Protein AF-A0A2Z4UJ43-F1 (afdb_monomer_lite)

Sequence (96 aa):
MRSLIWNFVAVSVVVLSTVAFEVGYVAPRDAFFIAFTVLAIYTGNQLLARENQPLGQALASIFTKPASHGSSVSYLSGLVVAGLSTLVVAQVLTFS

Foldseek 3Di:
DVLLVVLVVLLVQLVVLLVCVVVVVDDLVRSLVSLVVSLCVLLVVQCVLVVVDDPVVSVCCLQPPCVSDPDVSSSVSNCSSNVSSVVSNCCSVVPD

Secondary structure (DSSP, 8-state):
-HHHHHHHHHHHHHHHHHHHHHTTSS-HHHHHHHHHHHHHHHHHHHHHTTTTS-HHHHHHHHHH-GGGSSSHHHHHHHHHHHHHHHHHHHHHHHH-

Structure (mmCIF, N/CA/C/O backbone):
data_AF-A0A2Z4UJ43-F1
#
_entry.id   AF-A0A2Z4UJ43-F1
#
loop_
_atom_site.group_PDB
_atom_site.id
_atom_site.type_symbol
_atom_site.label_atom_id
_atom_site.label_alt_id
_atom_site.label_comp_id
_atom_site.label_asym_id
_atom_site.label_entity_id
_atom_site.label_seq_id
_atom_site.pdbx_PDB_ins_code
_atom_site.Cartn_x
_atom_site.Cartn_y
_atom_site.Cartn_z
_atom_site.occupancy
_atom_site.B_iso_or_equiv
_atom_site.auth_seq_id
_atom_site.auth_comp_id
_atom_site.auth_asym_id
_atom_site.auth_atom_id
_atom_site.pdbx_PDB_model_num
ATOM 1 N N . MET A 1 1 ? -20.271 -5.996 0.351 1.00 50.06 1 MET A N 1
ATOM 2 C CA . MET A 1 1 ? -19.779 -6.183 -1.038 1.00 50.06 1 MET A CA 1
ATOM 3 C C . MET A 1 1 ? -19.010 -4.970 -1.571 1.00 50.06 1 MET A C 1
ATOM 5 O O . MET A 1 1 ? -17.888 -5.163 -2.011 1.00 50.06 1 MET A O 1
ATOM 9 N N . ARG A 1 2 ? -19.516 -3.726 -1.459 1.00 59.47 2 ARG A N 1
ATOM 10 C CA . ARG A 1 2 ? -18.806 -2.504 -1.919 1.00 59.47 2 ARG A CA 1
ATOM 11 C C . ARG A 1 2 ? -17.372 -2.348 -1.372 1.00 59.47 2 ARG A C 1
ATOM 13 O O . ARG A 1 2 ? -16.469 -2.028 -2.128 1.00 59.47 2 ARG A O 1
ATOM 20 N N . SER A 1 3 ? -17.152 -2.643 -0.087 1.00 64.94 3 SER A N 1
ATOM 21 C CA . SER A 1 3 ? -15.817 -2.602 0.544 1.00 64.94 3 SER A CA 1
ATOM 22 C C . SER A 1 3 ? -14.844 -3.662 -0.004 1.00 64.94 3 SER A C 1
ATOM 24 O O . SER A 1 3 ? -13.664 -3.371 -0.161 1.00 64.94 3 SER A O 1
ATOM 26 N N . LEU A 1 4 ? -15.329 -4.857 -0.364 1.00 65.00 4 LEU A N 1
ATOM 27 C CA . LEU A 1 4 ? -14.499 -5.919 -0.952 1.00 65.00 4 LEU A CA 1
ATOM 28 C C . LEU A 1 4 ? -14.024 -5.553 -2.359 1.00 65.00 4 LEU A C 1
ATOM 30 O O . LEU A 1 4 ? -12.849 -5.722 -2.663 1.00 65.00 4 LEU A O 1
ATOM 34 N N . ILE A 1 5 ? -14.922 -5.004 -3.184 1.00 74.31 5 ILE A N 1
ATOM 35 C CA . ILE A 1 5 ? -14.585 -4.522 -4.532 1.00 74.31 5 ILE A CA 1
ATOM 36 C C . ILE A 1 5 ? -13.514 -3.432 -4.437 1.00 74.31 5 ILE A C 1
ATOM 38 O O . ILE A 1 5 ? -12.546 -3.450 -5.187 1.00 74.31 5 ILE A O 1
ATOM 42 N N . TRP A 1 6 ? -13.641 -2.522 -3.470 1.00 73.25 6 TRP A N 1
ATOM 43 C CA . TRP A 1 6 ? -12.686 -1.429 -3.305 1.00 73.25 6 TRP A CA 1
ATOM 44 C C . TRP A 1 6 ? -11.311 -1.880 -2.819 1.00 73.25 6 TRP A C 1
ATOM 46 O O . TRP A 1 6 ? -10.299 -1.421 -3.342 1.00 73.25 6 TRP A O 1
ATOM 56 N N . ASN A 1 7 ? -11.265 -2.851 -1.905 1.00 71.81 7 ASN A N 1
ATOM 57 C CA . ASN A 1 7 ? -10.016 -3.498 -1.508 1.00 71.81 7 ASN A CA 1
ATOM 58 C C . ASN A 1 7 ? -9.344 -4.201 -2.696 1.00 71.81 7 ASN A C 1
ATOM 60 O O . ASN A 1 7 ? -8.135 -4.083 -2.872 1.00 71.81 7 ASN A O 1
ATOM 64 N N . PHE A 1 8 ? -10.123 -4.889 -3.534 1.00 75.44 8 PHE A N 1
ATOM 65 C CA . PHE A 1 8 ? -9.595 -5.586 -4.705 1.00 75.44 8 PHE A CA 1
ATOM 66 C C . PHE A 1 8 ? -9.037 -4.617 -5.754 1.00 75.44 8 PHE A C 1
ATOM 68 O O . PHE A 1 8 ? -7.948 -4.842 -6.279 1.00 75.44 8 PHE A O 1
ATOM 75 N N . VAL A 1 9 ? -9.743 -3.513 -6.021 1.00 80.69 9 VAL A N 1
ATOM 76 C CA . VAL A 1 9 ? -9.279 -2.458 -6.934 1.00 80.69 9 VAL A CA 1
ATOM 77 C C . VAL A 1 9 ? -8.008 -1.803 -6.398 1.00 80.69 9 VAL A C 1
ATOM 79 O O . VAL A 1 9 ? -7.034 -1.706 -7.135 1.00 80.69 9 VAL A O 1
ATOM 82 N N . ALA A 1 10 ? -7.976 -1.417 -5.119 1.00 73.94 10 ALA A N 1
ATOM 83 C CA . ALA A 1 10 ? -6.802 -0.786 -4.515 1.00 73.94 10 ALA A CA 1
ATOM 84 C C . ALA A 1 10 ? -5.564 -1.694 -4.582 1.00 73.94 10 ALA A C 1
ATOM 86 O O . ALA A 1 10 ? -4.500 -1.249 -5.005 1.00 73.94 10 ALA A O 1
ATOM 87 N N . VAL A 1 11 ? -5.713 -2.978 -4.238 1.00 75.81 11 VAL A N 1
ATOM 88 C CA . VAL A 1 11 ? -4.627 -3.963 -4.347 1.00 75.81 11 VAL A CA 1
ATOM 89 C C . VAL A 1 11 ? -4.187 -4.134 -5.799 1.00 75.81 11 VAL A C 1
ATOM 91 O O . VAL A 1 11 ? -2.993 -4.088 -6.074 1.00 75.81 11 VAL A O 1
ATOM 94 N N . SER A 1 12 ? -5.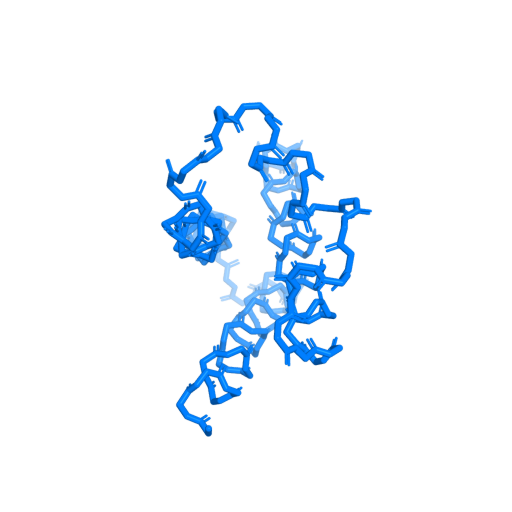129 -4.289 -6.732 1.00 76.25 12 SER A N 1
ATOM 95 C CA . SER A 1 12 ? -4.811 -4.491 -8.151 1.00 76.25 12 SER A CA 1
ATOM 96 C C . SER A 1 12 ? -4.064 -3.297 -8.739 1.00 76.25 12 SER A C 1
ATOM 98 O O . SER A 1 12 ? -3.074 -3.489 -9.433 1.00 76.25 12 SER A O 1
ATOM 100 N N . VAL A 1 13 ? -4.493 -2.070 -8.432 1.00 81.75 13 VAL A N 1
ATOM 101 C CA . VAL A 1 13 ? -3.829 -0.843 -8.899 1.00 81.75 13 VAL A CA 1
ATOM 102 C C . VAL A 1 13 ? -2.404 -0.761 -8.362 1.00 81.75 13 VAL A C 1
ATOM 104 O O . VAL A 1 13 ? -1.490 -0.492 -9.137 1.00 81.75 13 VAL A O 1
ATOM 107 N N . VAL A 1 14 ? -2.197 -1.041 -7.072 1.00 78.12 14 VAL A N 1
ATOM 108 C CA . VAL A 1 14 ? -0.855 -1.005 -6.476 1.00 78.12 14 VAL A CA 1
ATOM 109 C C . VAL A 1 14 ? 0.032 -2.076 -7.098 1.00 78.12 14 VAL A C 1
ATOM 111 O O . VAL A 1 14 ? 1.086 -1.735 -7.619 1.00 78.12 14 VAL A O 1
ATOM 114 N N . VAL A 1 15 ? -0.422 -3.332 -7.157 1.00 78.38 15 VAL A N 1
ATOM 115 C CA . VAL A 1 15 ? 0.340 -4.436 -7.765 1.00 78.38 15 VAL A CA 1
ATOM 116 C C . VAL A 1 15 ? 0.687 -4.142 -9.225 1.00 78.38 15 VAL A C 1
ATOM 118 O O . VAL A 1 15 ? 1.844 -4.284 -9.612 1.00 78.38 15 VAL A O 1
ATOM 121 N N . LEU A 1 16 ? -0.278 -3.692 -10.032 1.00 80.50 16 LEU A N 1
ATOM 122 C CA . LEU A 1 16 ? -0.039 -3.359 -11.439 1.00 80.50 16 LEU A CA 1
ATOM 123 C C . LEU A 1 16 ? 0.935 -2.189 -11.586 1.00 80.50 16 LEU A C 1
ATOM 125 O O . LEU A 1 16 ? 1.808 -2.246 -12.446 1.00 80.50 16 LEU A O 1
ATOM 129 N N . SER A 1 17 ? 0.823 -1.159 -10.742 1.00 76.50 17 SER A N 1
ATOM 130 C CA . SER A 1 17 ? 1.745 -0.019 -10.759 1.00 76.50 17 SER A CA 1
ATOM 131 C C . SER A 1 17 ? 3.168 -0.414 -10.360 1.00 76.50 17 SER A C 1
ATOM 133 O O . SER A 1 17 ? 4.113 0.006 -11.021 1.00 76.50 17 SER A O 1
ATOM 135 N N . THR A 1 18 ? 3.325 -1.278 -9.351 1.00 76.19 18 THR A N 1
ATOM 136 C CA . THR A 1 18 ? 4.625 -1.815 -8.931 1.00 76.19 18 THR A CA 1
ATOM 137 C C . THR A 1 18 ? 5.248 -2.648 -10.044 1.00 76.19 18 THR A C 1
ATOM 139 O O . THR A 1 18 ? 6.398 -2.419 -10.399 1.00 76.19 18 THR A O 1
ATOM 142 N N . VAL A 1 19 ? 4.489 -3.571 -10.644 1.00 79.19 19 VAL A N 1
ATOM 143 C CA . VAL A 1 19 ? 4.989 -4.391 -11.757 1.00 79.19 19 VAL A CA 1
ATOM 144 C C . VAL A 1 19 ? 5.385 -3.505 -12.933 1.00 79.19 19 VAL A C 1
ATOM 146 O O . VAL A 1 19 ? 6.487 -3.652 -13.447 1.00 79.19 19 VAL A O 1
ATOM 149 N N . ALA A 1 20 ? 4.529 -2.561 -13.332 1.00 80.00 20 ALA A N 1
ATOM 150 C CA . ALA A 1 20 ? 4.795 -1.667 -14.455 1.00 80.00 20 ALA A CA 1
ATOM 151 C C . ALA A 1 20 ? 6.015 -0.757 -14.222 1.00 80.00 20 ALA A C 1
ATOM 153 O O . ALA A 1 20 ? 6.725 -0.443 -15.176 1.00 80.00 20 ALA A O 1
ATOM 154 N N . PHE A 1 21 ? 6.279 -0.364 -12.975 1.00 79.50 21 PHE A N 1
ATOM 155 C CA . PHE A 1 21 ? 7.502 0.338 -12.595 1.00 79.50 21 PHE A CA 1
ATOM 156 C C . PHE A 1 21 ? 8.741 -0.562 -12.723 1.00 79.50 21 PHE A C 1
ATOM 158 O O . PHE A 1 21 ? 9.692 -0.186 -13.403 1.00 79.50 21 PHE A O 1
ATOM 165 N N . GLU A 1 22 ? 8.706 -1.772 -12.157 1.00 78.19 22 GLU A N 1
ATOM 166 C CA . GLU A 1 22 ? 9.829 -2.727 -12.189 1.00 78.19 22 GLU A CA 1
ATOM 167 C C . GLU A 1 22 ? 10.195 -3.169 -13.620 1.00 78.19 22 GLU A C 1
ATOM 169 O O . GLU A 1 22 ? 11.368 -3.347 -13.937 1.00 78.19 22 GLU A O 1
ATOM 174 N N . VAL A 1 23 ? 9.214 -3.294 -14.527 1.00 85.44 23 VAL A N 1
ATOM 175 C CA . VAL A 1 23 ? 9.476 -3.591 -15.952 1.00 85.44 23 VAL A CA 1
ATOM 176 C C . VAL A 1 23 ? 9.779 -2.349 -16.805 1.00 85.44 23 VAL A C 1
ATOM 178 O O . VAL A 1 23 ? 9.898 -2.461 -18.024 1.00 85.44 23 VAL A O 1
ATOM 181 N N . GLY A 1 24 ? 9.896 -1.166 -16.194 1.00 78.12 24 GLY A N 1
ATOM 182 C CA . GLY A 1 24 ? 10.269 0.078 -16.878 1.00 78.12 24 GLY A CA 1
ATOM 183 C C . GLY A 1 24 ? 9.188 0.675 -17.787 1.00 78.12 24 GLY A C 1
ATOM 184 O O . GLY A 1 24 ? 9.487 1.539 -18.607 1.00 78.12 24 GLY A O 1
ATOM 185 N N . TYR A 1 25 ? 7.933 0.238 -17.656 1.00 83.56 25 TYR A N 1
ATOM 186 C CA . TYR A 1 25 ? 6.795 0.780 -18.411 1.00 83.56 25 TYR A CA 1
ATOM 187 C C . TYR A 1 25 ? 6.281 2.117 -17.857 1.00 83.56 25 TYR A C 1
ATOM 189 O O . TYR A 1 25 ? 5.618 2.859 -18.580 1.00 83.56 25 TYR A O 1
ATOM 197 N N . VAL A 1 26 ? 6.550 2.421 -16.583 1.00 81.56 26 VAL A N 1
ATOM 198 C CA . VAL A 1 26 ? 6.099 3.644 -15.900 1.00 81.56 26 VAL A CA 1
ATOM 199 C C . VAL A 1 26 ? 7.308 4.409 -15.373 1.00 81.56 26 VAL A C 1
ATOM 201 O O . VAL A 1 26 ? 8.190 3.830 -14.742 1.00 81.56 26 VAL A O 1
ATOM 204 N N . ALA A 1 27 ? 7.345 5.724 -15.610 1.00 82.81 27 ALA A N 1
ATOM 205 C CA . ALA A 1 27 ? 8.413 6.576 -15.102 1.00 82.81 27 ALA A CA 1
ATOM 206 C C . ALA A 1 27 ? 8.405 6.616 -13.557 1.00 82.81 27 ALA A C 1
ATOM 208 O O . ALA A 1 27 ? 7.327 6.603 -12.956 1.00 82.81 27 ALA A O 1
ATOM 209 N N . PRO A 1 28 ? 9.570 6.757 -12.891 1.00 77.88 28 PRO A N 1
ATOM 210 C CA . PRO A 1 28 ? 9.656 6.755 -11.426 1.00 77.88 28 PRO A CA 1
ATOM 211 C C . PRO A 1 28 ? 8.722 7.768 -10.753 1.00 77.88 28 PRO A C 1
ATOM 213 O O . PRO A 1 28 ? 8.063 7.464 -9.761 1.00 77.88 28 PRO A O 1
ATOM 216 N N . ARG A 1 29 ? 8.596 8.965 -11.342 1.00 77.44 29 ARG A N 1
ATOM 217 C CA . ARG A 1 29 ? 7.686 10.014 -10.866 1.00 77.44 29 ARG A CA 1
ATOM 218 C C . ARG A 1 29 ? 6.229 9.547 -10.853 1.00 77.44 29 ARG A C 1
ATOM 220 O O . ARG A 1 29 ? 5.534 9.749 -9.862 1.00 77.44 29 ARG A O 1
ATOM 227 N N . ASP A 1 30 ? 5.768 8.933 -11.936 1.00 80.06 30 ASP A N 1
ATOM 228 C CA . ASP A 1 30 ? 4.374 8.513 -12.079 1.00 80.06 30 ASP A CA 1
ATOM 229 C C . ASP A 1 30 ? 4.067 7.327 -11.157 1.00 80.06 30 ASP A C 1
ATOM 231 O O . ASP A 1 30 ? 3.026 7.311 -10.497 1.00 80.06 30 ASP A O 1
ATOM 235 N N . ALA A 1 31 ? 5.011 6.389 -11.023 1.00 75.31 31 ALA A N 1
ATOM 236 C CA . ALA A 1 31 ? 4.924 5.281 -10.073 1.00 75.31 31 ALA A CA 1
ATOM 237 C C . ALA A 1 31 ? 4.809 5.781 -8.623 1.00 75.31 31 ALA A C 1
ATOM 239 O O . ALA A 1 31 ? 3.954 5.304 -7.873 1.00 75.31 31 ALA A O 1
ATOM 240 N N . PHE A 1 32 ? 5.600 6.794 -8.248 1.00 76.44 32 PHE A N 1
ATOM 241 C CA . PHE A 1 32 ? 5.498 7.449 -6.943 1.00 76.44 32 PHE A CA 1
ATOM 242 C C . PHE A 1 32 ? 4.113 8.058 -6.716 1.00 76.44 32 PHE A C 1
ATOM 244 O O . PHE A 1 32 ? 3.499 7.789 -5.684 1.00 76.44 32 PHE A O 1
ATOM 251 N N . PHE A 1 33 ? 3.593 8.845 -7.665 1.00 80.19 33 PHE A N 1
ATOM 252 C CA . PHE A 1 33 ? 2.284 9.481 -7.498 1.00 80.19 33 PHE A CA 1
ATOM 253 C C . PHE A 1 33 ? 1.161 8.448 -7.382 1.00 80.19 33 PHE A C 1
ATOM 255 O O . PHE A 1 33 ? 0.317 8.578 -6.498 1.00 80.19 33 PHE A O 1
ATOM 262 N N . ILE A 1 34 ? 1.175 7.392 -8.198 1.00 79.38 34 ILE A N 1
ATOM 263 C CA . ILE A 1 34 ? 0.168 6.325 -8.126 1.00 79.38 34 ILE A CA 1
ATOM 264 C C . ILE A 1 34 ? 0.230 5.619 -6.765 1.00 79.38 34 ILE A C 1
ATOM 266 O O . ILE A 1 34 ? -0.784 5.537 -6.063 1.00 79.38 34 ILE A O 1
ATOM 270 N N . ALA A 1 35 ? 1.414 5.157 -6.358 1.00 75.50 35 ALA A N 1
ATOM 271 C CA . ALA A 1 35 ? 1.607 4.445 -5.098 1.00 75.50 35 ALA A CA 1
ATOM 272 C C . ALA A 1 35 ? 1.223 5.308 -3.886 1.00 75.50 35 ALA A C 1
ATOM 274 O O . ALA A 1 35 ? 0.494 4.841 -3.002 1.00 75.50 35 ALA A O 1
ATOM 275 N N . PHE A 1 36 ? 1.663 6.569 -3.869 1.00 75.50 36 PHE A N 1
ATOM 276 C CA . PHE A 1 36 ? 1.383 7.522 -2.798 1.00 75.50 36 PHE A CA 1
ATOM 277 C C . PHE A 1 36 ? -0.103 7.880 -2.718 1.00 75.50 36 PHE A C 1
ATOM 279 O O . PHE A 1 36 ? -0.674 7.883 -1.628 1.00 75.50 36 PHE A O 1
ATOM 286 N N . THR A 1 37 ? -0.763 8.135 -3.850 1.00 80.00 37 THR A N 1
ATOM 287 C CA . THR A 1 37 ? -2.198 8.445 -3.868 1.00 80.00 37 THR A CA 1
ATOM 288 C C . THR A 1 37 ? -3.022 7.278 -3.334 1.00 80.00 37 THR A C 1
ATOM 290 O O . THR A 1 37 ? -3.905 7.494 -2.500 1.00 80.00 37 THR A O 1
ATOM 293 N N . VAL A 1 38 ? -2.726 6.040 -3.744 1.00 79.44 38 VAL A N 1
ATOM 294 C CA . VAL A 1 38 ? -3.455 4.874 -3.223 1.00 79.44 38 VAL A CA 1
ATOM 295 C C . VAL A 1 38 ? -3.193 4.685 -1.728 1.00 79.44 38 VAL A C 1
ATOM 297 O O . VAL A 1 38 ? -4.143 4.464 -0.974 1.00 79.44 38 VAL A O 1
ATOM 300 N N . LEU A 1 39 ? -1.945 4.856 -1.277 1.00 77.75 39 LEU A N 1
ATOM 301 C CA . LEU A 1 39 ? -1.591 4.811 0.144 1.00 77.75 39 LEU A CA 1
ATOM 302 C C . LEU A 1 39 ? -2.382 5.849 0.953 1.00 77.75 39 LEU A C 1
ATOM 304 O O . LEU A 1 39 ? -2.963 5.516 1.989 1.00 77.75 39 LEU A O 1
ATOM 308 N N . ALA A 1 40 ? -2.432 7.094 0.476 1.00 76.81 40 ALA A N 1
ATOM 309 C CA . ALA A 1 40 ? -3.100 8.202 1.148 1.00 76.81 40 ALA A CA 1
ATOM 310 C C . ALA A 1 40 ? -4.616 7.985 1.237 1.00 76.81 40 ALA A C 1
ATOM 312 O O . ALA A 1 40 ? -5.194 8.143 2.312 1.00 76.81 40 ALA A O 1
ATOM 313 N N . ILE A 1 41 ? -5.260 7.557 0.146 1.00 79.31 41 ILE A N 1
ATOM 314 C CA . ILE A 1 41 ? -6.703 7.265 0.125 1.00 79.31 41 ILE A CA 1
ATOM 315 C C . ILE A 1 41 ? -7.028 6.087 1.048 1.00 79.31 41 ILE A C 1
ATOM 317 O O . ILE A 1 41 ? -7.997 6.135 1.811 1.00 79.31 41 ILE A O 1
ATOM 321 N N . TYR A 1 42 ? -6.223 5.025 0.998 1.00 73.81 42 TYR A N 1
ATOM 322 C CA . TYR A 1 42 ? -6.445 3.833 1.809 1.00 73.81 42 TYR A CA 1
ATOM 323 C C . TYR A 1 42 ? -6.275 4.129 3.304 1.00 73.81 42 TYR A C 1
ATOM 325 O O . TYR A 1 42 ? -7.135 3.782 4.117 1.00 73.81 42 TYR A O 1
ATOM 333 N N . THR A 1 43 ? -5.206 4.844 3.659 1.00 71.81 43 THR A N 1
ATOM 334 C CA . THR A 1 43 ? -4.933 5.280 5.035 1.00 71.81 43 THR A CA 1
ATOM 335 C C . THR A 1 43 ? -5.992 6.266 5.521 1.00 71.81 43 THR A C 1
ATOM 337 O O . THR A 1 43 ? -6.479 6.133 6.640 1.00 71.81 43 THR A O 1
ATOM 340 N N . GLY A 1 44 ? -6.420 7.207 4.675 1.00 72.50 44 GLY A N 1
ATOM 341 C CA . GLY A 1 44 ? -7.488 8.156 4.988 1.00 72.50 44 GLY A CA 1
ATOM 342 C C . GLY A 1 44 ? -8.811 7.462 5.311 1.00 72.50 44 GLY A C 1
ATOM 343 O O . GLY A 1 44 ? -9.416 7.747 6.341 1.00 72.50 44 GLY A O 1
ATOM 344 N N . ASN A 1 45 ? -9.222 6.475 4.508 1.00 72.44 45 ASN A N 1
ATOM 345 C CA . ASN A 1 45 ? -10.418 5.672 4.798 1.00 72.44 45 ASN A CA 1
ATOM 346 C C . ASN A 1 45 ? -10.301 4.894 6.118 1.00 72.44 45 ASN A C 1
ATOM 348 O O . ASN A 1 45 ? -11.269 4.788 6.870 1.00 72.44 45 ASN A O 1
ATOM 352 N N . GLN A 1 46 ? -9.115 4.363 6.418 1.00 70.12 46 GLN A N 1
ATOM 353 C CA . GLN A 1 46 ? -8.843 3.665 7.675 1.00 70.12 46 GLN A CA 1
ATOM 354 C C . GLN A 1 46 ? -8.853 4.612 8.892 1.00 70.12 46 GLN A C 1
ATOM 356 O O . GLN A 1 46 ? -9.264 4.198 9.979 1.00 70.12 46 GLN A O 1
ATOM 361 N N . LEU A 1 47 ? -8.428 5.867 8.722 1.00 71.44 47 LEU A N 1
ATOM 362 C CA . LEU A 1 47 ? -8.469 6.902 9.759 1.00 71.44 47 LEU A CA 1
ATOM 363 C C . LEU A 1 47 ? -9.891 7.417 9.999 1.00 71.44 47 LEU A C 1
ATOM 365 O O . LEU A 1 47 ? -10.287 7.538 11.153 1.00 71.44 47 LEU A O 1
ATOM 369 N N . LEU A 1 48 ? -10.681 7.636 8.944 1.00 72.31 48 LEU A N 1
ATOM 370 C CA . LEU A 1 48 ? -12.100 8.004 9.061 1.00 72.31 48 LEU A CA 1
ATOM 371 C C . LEU A 1 48 ? -12.900 6.928 9.805 1.00 72.31 48 LEU A C 1
ATOM 373 O O . LEU A 1 48 ? -13.707 7.234 10.673 1.00 72.31 48 LEU A O 1
ATOM 377 N N . ALA A 1 49 ? -12.607 5.650 9.552 1.00 69.25 49 ALA A N 1
ATOM 378 C CA . ALA A 1 49 ? -13.202 4.539 10.299 1.00 69.25 49 ALA A CA 1
ATOM 379 C C . ALA A 1 49 ? -12.793 4.494 11.790 1.00 69.25 49 ALA A C 1
ATOM 381 O O . ALA A 1 49 ? -13.322 3.683 12.552 1.00 69.25 49 ALA A O 1
ATOM 382 N N . ARG A 1 50 ? -11.835 5.330 12.211 1.00 69.56 50 ARG A N 1
ATOM 383 C CA . ARG A 1 50 ? -11.274 5.403 13.568 1.00 69.56 50 ARG A CA 1
ATOM 384 C C . ARG A 1 50 ? -11.252 6.836 14.105 1.00 69.56 50 ARG A C 1
ATOM 386 O O . ARG A 1 50 ? -10.453 7.130 14.989 1.00 69.56 50 ARG A O 1
ATOM 393 N N . GLU A 1 51 ? -12.143 7.700 13.618 1.00 69.62 51 GLU A N 1
ATOM 394 C CA . GLU A 1 51 ? -12.215 9.119 14.007 1.00 69.62 51 GLU A CA 1
ATOM 395 C C . GLU A 1 51 ? -12.368 9.337 15.523 1.00 69.62 51 GLU A C 1
ATOM 397 O O . GLU A 1 51 ? -11.912 10.339 16.062 1.00 69.62 51 GLU A O 1
ATOM 402 N N . ASN A 1 52 ? -12.932 8.352 16.231 1.00 73.81 52 ASN A N 1
ATOM 403 C CA . ASN A 1 52 ? -1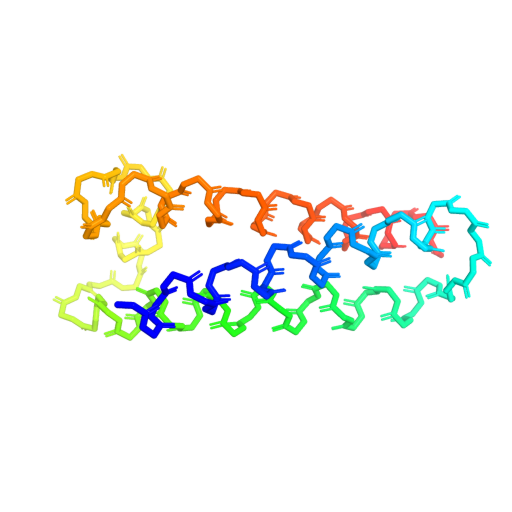3.103 8.371 17.685 1.00 73.81 52 ASN A CA 1
ATOM 404 C C . ASN A 1 52 ? -11.824 8.023 18.473 1.00 73.81 52 ASN A C 1
ATOM 406 O O . ASN A 1 52 ? -11.871 7.932 19.700 1.00 73.81 52 ASN A O 1
ATOM 410 N N . GLN A 1 53 ? -10.692 7.779 17.805 1.00 72.19 53 GLN A N 1
ATOM 411 C CA . GLN A 1 53 ? -9.411 7.464 18.439 1.00 72.19 53 GLN A CA 1
ATOM 412 C C . GLN A 1 53 ? -8.390 8.584 18.204 1.00 72.19 53 GLN A C 1
ATOM 414 O O . GLN A 1 53 ? -8.332 9.153 17.114 1.00 72.19 53 GLN A O 1
ATOM 419 N N . PRO A 1 54 ? -7.516 8.875 19.186 1.00 76.50 54 PRO A N 1
ATOM 420 C CA . PRO A 1 54 ? -6.406 9.792 18.967 1.00 76.50 54 PRO A CA 1
ATOM 421 C C . PRO A 1 54 ?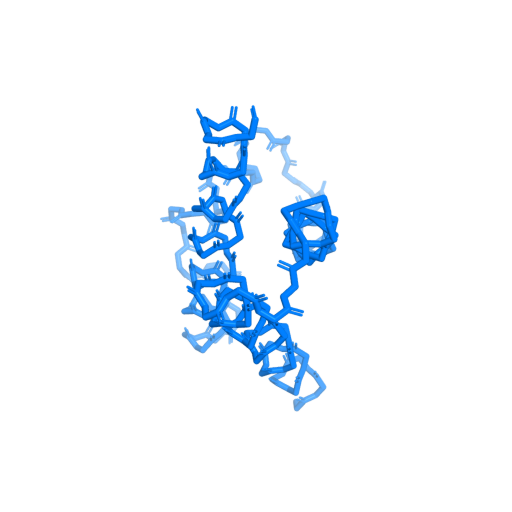 -5.493 9.266 17.851 1.00 76.50 54 PRO A C 1
ATOM 423 O O . PRO A 1 54 ? -5.223 8.069 17.758 1.00 76.50 54 PRO A O 1
ATOM 426 N N . LEU A 1 55 ? -4.998 10.180 17.015 1.00 68.81 55 LEU A N 1
ATOM 427 C CA . LEU A 1 55 ? -4.377 9.896 15.712 1.00 68.81 55 LEU A CA 1
ATOM 428 C C . LEU A 1 55 ? -3.240 8.856 15.777 1.00 68.81 55 LEU A C 1
ATOM 430 O O . LEU A 1 55 ? -3.166 7.959 14.940 1.00 68.81 55 LEU A O 1
ATOM 434 N N . GLY A 1 56 ? -2.406 8.902 16.822 1.00 68.12 56 GLY A N 1
ATOM 435 C CA . GLY A 1 56 ? -1.351 7.905 17.048 1.00 68.12 56 GLY A CA 1
ATOM 436 C C . GLY A 1 56 ? -1.881 6.499 17.364 1.00 68.12 56 GLY A C 1
ATOM 437 O O . GLY A 1 56 ? -1.332 5.510 16.881 1.00 68.12 56 GLY A O 1
ATOM 438 N N . GLN A 1 57 ? -2.979 6.388 18.118 1.00 68.06 57 GLN A N 1
ATOM 439 C CA . GLN A 1 57 ? -3.632 5.099 18.381 1.00 68.06 57 GLN A CA 1
ATOM 440 C C . GLN A 1 57 ? -4.383 4.590 17.152 1.00 68.06 57 GLN A C 1
ATOM 442 O O . GLN A 1 57 ? -4.347 3.388 16.884 1.00 68.06 57 GLN A O 1
ATOM 447 N N . ALA A 1 58 ? -4.999 5.489 16.380 1.00 66.38 58 ALA A N 1
ATOM 448 C CA . ALA A 1 58 ? -5.643 5.141 15.121 1.00 66.38 58 ALA A CA 1
ATOM 449 C C . ALA A 1 58 ? -4.620 4.519 14.158 1.00 66.38 58 ALA A C 1
ATOM 451 O O . ALA A 1 58 ? -4.829 3.394 13.707 1.00 66.38 58 ALA A O 1
ATOM 452 N N . LEU A 1 59 ? -3.467 5.168 13.956 1.00 68.00 59 LEU A N 1
ATOM 453 C CA . LEU A 1 59 ? -2.369 4.640 13.139 1.00 68.00 59 LEU A CA 1
ATOM 454 C C . LEU A 1 59 ? -1.836 3.307 13.664 1.00 68.00 59 LEU A C 1
ATOM 456 O O . LEU A 1 59 ? -1.771 2.338 12.910 1.00 68.00 59 LEU A O 1
ATOM 460 N N . ALA A 1 60 ? -1.521 3.214 14.959 1.00 67.44 60 ALA A N 1
ATOM 461 C CA . ALA A 1 60 ? -1.047 1.961 15.540 1.00 67.44 60 ALA A CA 1
ATOM 462 C C . ALA A 1 60 ? -2.065 0.831 15.334 1.00 67.44 60 ALA A C 1
ATOM 464 O O . ALA A 1 60 ? -1.696 -0.281 14.962 1.00 67.44 60 ALA A O 1
ATOM 465 N N . SER A 1 61 ? -3.357 1.102 15.521 1.00 63.31 61 SER A N 1
ATOM 466 C CA . SER A 1 61 ? -4.413 0.094 15.398 1.00 63.31 61 SER A CA 1
ATOM 467 C C . SER A 1 61 ? -4.643 -0.398 13.965 1.00 63.31 61 SER A C 1
ATOM 469 O O . SER A 1 61 ? -5.054 -1.546 13.795 1.00 63.31 61 SER A O 1
ATOM 471 N N . ILE A 1 62 ? -4.340 0.417 12.947 1.00 65.75 62 ILE A N 1
ATOM 472 C CA . ILE A 1 62 ? -4.399 0.011 11.533 1.00 65.75 62 ILE A CA 1
ATOM 473 C C . ILE A 1 62 ? -3.435 -1.151 11.281 1.00 65.75 62 ILE A C 1
ATOM 475 O O . ILE A 1 62 ? -3.804 -2.128 10.633 1.00 65.75 62 ILE A O 1
ATOM 479 N N . PHE A 1 63 ? -2.236 -1.088 11.863 1.00 63.78 63 PHE A N 1
ATOM 480 C CA . PHE A 1 63 ? -1.200 -2.100 11.651 1.00 63.78 63 PHE A CA 1
ATOM 481 C C . PHE A 1 63 ? -1.214 -3.224 12.699 1.00 63.78 63 PHE A C 1
ATOM 483 O O . PHE A 1 63 ? -0.885 -4.363 12.376 1.00 63.78 63 PHE A O 1
ATOM 490 N N . THR A 1 64 ? -1.637 -2.941 13.936 1.00 60.59 64 THR A N 1
ATOM 491 C CA . THR A 1 64 ? -1.491 -3.870 15.079 1.00 60.59 64 THR A CA 1
ATOM 492 C C . THR A 1 64 ? -2.784 -4.546 15.538 1.00 60.59 64 THR A C 1
ATOM 494 O O . THR A 1 64 ? -2.718 -5.515 16.292 1.00 60.59 64 THR A O 1
ATOM 497 N N . LYS A 1 65 ? -3.970 -4.085 15.107 1.00 60.34 65 LYS A N 1
ATOM 498 C CA . LYS A 1 65 ? -5.265 -4.652 15.534 1.00 60.34 65 LYS A CA 1
ATOM 499 C C . LYS A 1 65 ? -6.050 -5.228 14.346 1.00 60.34 65 LYS A C 1
ATOM 501 O O . LYS A 1 65 ? -6.973 -4.570 13.852 1.00 60.34 65 LYS A O 1
ATOM 506 N N . PRO A 1 66 ? -5.769 -6.475 13.918 1.00 55.09 66 PRO A N 1
ATOM 507 C CA . PRO A 1 66 ? -6.511 -7.136 12.840 1.00 55.09 66 PRO A CA 1
ATOM 508 C C . PRO A 1 66 ? -8.013 -7.268 13.144 1.00 55.09 66 PRO A C 1
ATOM 510 O O . PRO A 1 66 ? -8.827 -7.117 12.242 1.00 55.09 66 PRO A O 1
ATOM 513 N N . ALA A 1 67 ? -8.399 -7.410 14.419 1.00 53.78 67 ALA A N 1
ATOM 514 C CA . ALA A 1 67 ? -9.802 -7.460 14.854 1.00 53.78 67 ALA A CA 1
ATOM 515 C C . ALA A 1 67 ? -10.585 -6.141 14.668 1.00 53.78 67 ALA A C 1
ATOM 517 O O . ALA A 1 67 ? -11.809 -6.145 14.737 1.00 53.78 67 ALA A O 1
ATOM 518 N N . SER A 1 68 ? -9.904 -5.012 14.423 1.00 56.28 68 SER A N 1
ATOM 519 C CA . SER A 1 68 ? -10.564 -3.736 14.089 1.00 56.28 68 SER A CA 1
ATOM 520 C C . SER A 1 68 ? -11.030 -3.662 12.630 1.00 56.28 68 SER A C 1
ATOM 522 O O . SER A 1 68 ? -11.710 -2.714 12.246 1.00 56.28 68 SER A O 1
ATOM 524 N N . HIS A 1 69 ? -10.671 -4.655 11.812 1.00 57.62 69 HIS A N 1
ATOM 525 C CA . HIS A 1 69 ? -11.096 -4.758 10.425 1.00 57.62 69 HIS A CA 1
ATOM 526 C C . HIS A 1 69 ? -12.316 -5.678 10.344 1.00 57.62 69 HIS A C 1
ATOM 528 O O . HIS A 1 69 ? -12.279 -6.805 10.826 1.00 57.62 69 HIS A O 1
ATOM 534 N N . GLY A 1 70 ? -13.386 -5.232 9.678 1.00 59.69 70 GLY A N 1
ATOM 535 C CA . GLY A 1 70 ? -14.631 -6.008 9.551 1.00 59.69 70 GLY A CA 1
ATOM 536 C C . GLY A 1 70 ? -14.504 -7.341 8.792 1.00 59.69 70 GLY A C 1
ATOM 537 O O . GLY A 1 70 ? -15.483 -8.070 8.677 1.00 59.69 70 GLY A O 1
ATOM 538 N N . SER A 1 71 ? -13.327 -7.659 8.239 1.00 65.56 71 SER A N 1
ATOM 539 C CA . SER A 1 71 ? -13.011 -8.927 7.572 1.00 65.56 71 SER A CA 1
ATOM 540 C C . SER A 1 71 ? -11.493 -9.104 7.431 1.00 65.56 71 SER A C 1
ATOM 542 O O . SER A 1 71 ? -10.788 -8.135 7.132 1.00 65.56 71 SER A O 1
ATOM 544 N N . SER A 1 72 ? -10.995 -10.343 7.539 1.00 65.12 72 SER A N 1
ATOM 545 C CA . SER A 1 72 ? -9.584 -10.702 7.302 1.00 65.12 72 SER A CA 1
ATOM 546 C C . SER A 1 72 ? -9.077 -10.270 5.921 1.00 65.12 72 SER A C 1
ATOM 548 O O . SER A 1 72 ? -7.916 -9.893 5.779 1.00 65.12 72 SER A O 1
ATOM 550 N N . VAL A 1 73 ? -9.956 -10.247 4.911 1.00 66.38 73 VAL A N 1
ATOM 551 C CA . VAL A 1 73 ? -9.623 -9.770 3.558 1.00 66.38 73 VAL A CA 1
ATOM 552 C C . VAL A 1 73 ? -9.281 -8.281 3.568 1.00 66.38 73 VAL A C 1
ATOM 554 O O . VAL A 1 73 ? -8.354 -7.866 2.884 1.00 66.38 73 VAL A O 1
ATOM 557 N N . SER A 1 74 ? -9.982 -7.485 4.382 1.00 65.62 74 SER A N 1
ATOM 558 C CA . SER A 1 74 ? -9.716 -6.051 4.501 1.00 65.62 74 SER A CA 1
ATOM 559 C C . SER A 1 74 ? -8.381 -5.766 5.184 1.00 65.62 74 SER A C 1
ATOM 561 O O . SER A 1 74 ? -7.716 -4.798 4.831 1.00 65.62 74 SER A O 1
ATOM 563 N N . TYR A 1 75 ? -7.979 -6.607 6.138 1.00 68.25 75 TYR A N 1
ATOM 564 C CA . TYR A 1 75 ? -6.677 -6.490 6.791 1.00 68.25 75 TYR A CA 1
ATOM 565 C C . TYR A 1 75 ? -5.533 -6.845 5.831 1.00 68.25 75 TYR A C 1
ATOM 567 O O . TYR A 1 75 ? -4.602 -6.059 5.666 1.00 68.25 75 TYR A O 1
ATOM 575 N N . LEU A 1 76 ? -5.641 -7.976 5.122 1.00 71.56 76 LEU A N 1
ATOM 576 C CA . LEU A 1 76 ? -4.632 -8.401 4.145 1.00 71.56 76 LEU A CA 1
ATOM 577 C C . LEU A 1 76 ? -4.482 -7.401 2.996 1.00 71.56 76 LEU A C 1
ATOM 579 O O . LEU A 1 76 ? -3.359 -7.048 2.645 1.00 71.56 76 LEU A O 1
ATOM 583 N N . SER A 1 77 ? -5.589 -6.882 2.454 1.00 69.62 77 SER A N 1
ATOM 584 C CA . SER A 1 77 ? -5.521 -5.835 1.428 1.00 69.62 77 SER A CA 1
ATOM 585 C C . SER A 1 77 ? -4.818 -4.578 1.932 1.00 69.62 77 SER A C 1
ATOM 587 O O . SER A 1 77 ? -4.087 -3.946 1.177 1.00 69.62 77 SER A O 1
ATOM 589 N N . GLY A 1 78 ? -4.999 -4.236 3.211 1.00 68.69 78 GLY A N 1
ATOM 590 C CA . GLY A 1 78 ? -4.357 -3.070 3.802 1.00 68.69 78 GLY A CA 1
ATOM 591 C C . GLY A 1 78 ? -2.863 -3.244 3.987 1.00 68.69 78 GLY A C 1
ATOM 592 O O . GLY A 1 78 ? -2.113 -2.323 3.682 1.00 68.69 78 GLY A O 1
ATOM 593 N N . LEU A 1 79 ? -2.423 -4.434 4.395 1.00 76.19 79 LEU A N 1
ATOM 594 C CA . LEU A 1 79 ? -1.001 -4.764 4.458 1.00 76.19 79 LEU A CA 1
ATOM 595 C C . LEU A 1 79 ? -0.348 -4.751 3.075 1.00 76.19 79 LEU A C 1
ATOM 597 O O . LEU A 1 79 ? 0.741 -4.205 2.934 1.00 76.19 79 LEU A O 1
ATOM 601 N N . VAL A 1 80 ? -1.011 -5.307 2.056 1.00 76.62 80 VAL A N 1
ATOM 602 C CA . VAL A 1 80 ? -0.482 -5.330 0.683 1.00 76.62 80 VAL A CA 1
ATOM 603 C C . VAL A 1 80 ? -0.372 -3.917 0.116 1.00 76.62 80 VAL A C 1
ATOM 605 O O . VAL A 1 80 ? 0.689 -3.548 -0.378 1.00 76.62 80 VAL A O 1
ATOM 608 N N . VAL A 1 81 ? -1.432 -3.110 0.230 1.00 78.19 81 VAL A N 1
ATOM 609 C CA . VAL A 1 81 ? -1.425 -1.716 -0.241 1.00 78.19 81 VAL A CA 1
ATOM 610 C C . VAL A 1 81 ? -0.380 -0.900 0.513 1.00 78.19 81 VAL A C 1
ATOM 612 O O . VAL A 1 81 ? 0.440 -0.242 -0.116 1.00 78.19 81 VAL A O 1
ATOM 615 N N . ALA A 1 82 ? -0.357 -0.972 1.846 1.00 78.00 82 ALA A N 1
ATOM 616 C CA . ALA A 1 82 ? 0.605 -0.217 2.640 1.00 78.00 82 ALA A CA 1
ATOM 617 C C . ALA A 1 82 ? 2.049 -0.637 2.346 1.00 78.00 82 ALA A C 1
ATOM 619 O O . ALA A 1 82 ? 2.905 0.220 2.138 1.00 78.00 82 ALA A O 1
ATOM 620 N N . GLY A 1 83 ? 2.312 -1.943 2.295 1.00 77.44 83 GLY A N 1
ATOM 621 C CA . GLY A 1 83 ? 3.642 -2.493 2.063 1.00 77.44 83 GLY A CA 1
ATOM 622 C C . GLY A 1 83 ? 4.177 -2.159 0.674 1.00 77.44 83 GLY A C 1
ATOM 623 O O . GLY A 1 83 ? 5.238 -1.550 0.565 1.00 77.44 83 GLY A O 1
ATOM 624 N N . LEU A 1 84 ? 3.433 -2.502 -0.382 1.00 78.50 84 LEU A N 1
ATOM 625 C CA . LEU A 1 84 ? 3.876 -2.283 -1.762 1.00 78.50 84 LEU A CA 1
ATOM 626 C C . LEU A 1 84 ? 3.965 -0.798 -2.111 1.00 78.50 84 LEU A C 1
ATOM 628 O O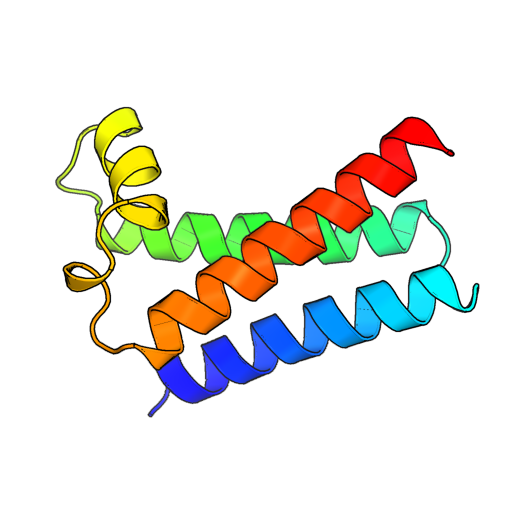 . LEU A 1 84 ? 4.954 -0.384 -2.710 1.00 78.50 84 LEU A O 1
ATOM 632 N N . SER A 1 85 ? 2.997 0.026 -1.695 1.00 74.69 85 SER A N 1
ATOM 633 C CA . SER A 1 85 ? 3.083 1.467 -1.944 1.00 74.69 85 SER A CA 1
ATOM 634 C C . SER A 1 85 ? 4.265 2.103 -1.215 1.00 74.69 85 SER A C 1
ATOM 636 O O . SER A 1 85 ? 4.953 2.937 -1.798 1.00 74.69 85 SER A O 1
ATOM 638 N N . THR A 1 86 ? 4.537 1.706 0.035 1.00 77.19 86 THR A N 1
ATOM 639 C CA . THR A 1 86 ? 5.710 2.205 0.776 1.00 77.19 86 THR A CA 1
ATOM 640 C C . THR A 1 86 ? 7.007 1.766 0.105 1.00 77.19 86 THR A C 1
ATOM 642 O O . THR A 1 86 ? 7.937 2.561 0.011 1.00 77.19 86 THR A O 1
ATOM 645 N N . LEU A 1 87 ? 7.062 0.530 -0.397 1.00 80.12 87 LEU A N 1
ATOM 646 C CA . LEU A 1 87 ? 8.226 -0.007 -1.094 1.00 80.12 87 LEU A CA 1
ATOM 647 C C . LEU A 1 87 ? 8.504 0.761 -2.390 1.00 80.12 87 LEU A C 1
ATOM 649 O O . LEU A 1 87 ? 9.628 1.215 -2.573 1.00 80.12 87 LEU A O 1
ATOM 653 N N . VAL A 1 88 ? 7.490 0.983 -3.234 1.00 79.19 88 VAL A N 1
ATOM 654 C CA . VAL A 1 88 ? 7.633 1.779 -4.468 1.00 79.19 88 VAL A CA 1
ATOM 655 C C . VAL A 1 88 ? 8.068 3.206 -4.141 1.00 79.19 88 VAL A C 1
ATOM 657 O 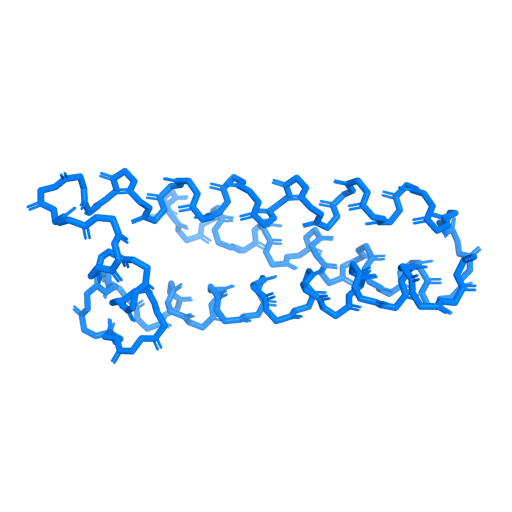O . VAL A 1 88 ? 8.995 3.722 -4.757 1.00 79.19 88 VAL A O 1
ATOM 660 N N . VAL A 1 89 ? 7.453 3.846 -3.142 1.00 77.75 89 VAL A N 1
ATOM 661 C CA . VAL A 1 89 ? 7.838 5.200 -2.716 1.00 77.75 89 VAL A CA 1
ATOM 662 C C . VAL A 1 89 ? 9.291 5.239 -2.237 1.00 77.75 89 VAL A C 1
ATOM 664 O O . VAL A 1 89 ? 10.040 6.124 -2.646 1.00 77.75 89 VAL A O 1
ATOM 667 N N . ALA A 1 90 ? 9.708 4.282 -1.407 1.00 80.31 90 ALA A N 1
ATOM 668 C CA . ALA A 1 90 ? 11.076 4.201 -0.910 1.00 80.31 90 ALA A CA 1
ATOM 669 C C . ALA A 1 90 ? 12.079 3.932 -2.040 1.00 80.31 90 ALA A C 1
ATOM 671 O O . ALA A 1 90 ? 13.115 4.588 -2.088 1.00 80.31 90 ALA A O 1
ATOM 672 N N . GLN A 1 91 ? 11.768 3.017 -2.963 1.00 76.56 91 GLN A N 1
ATOM 673 C CA . GLN A 1 91 ? 12.606 2.731 -4.128 1.00 76.56 91 GLN A CA 1
ATOM 674 C C . GLN A 1 91 ? 12.759 3.963 -5.014 1.00 76.56 91 GLN A C 1
ATOM 676 O O . GLN A 1 91 ? 13.887 4.322 -5.338 1.00 76.56 91 GLN A 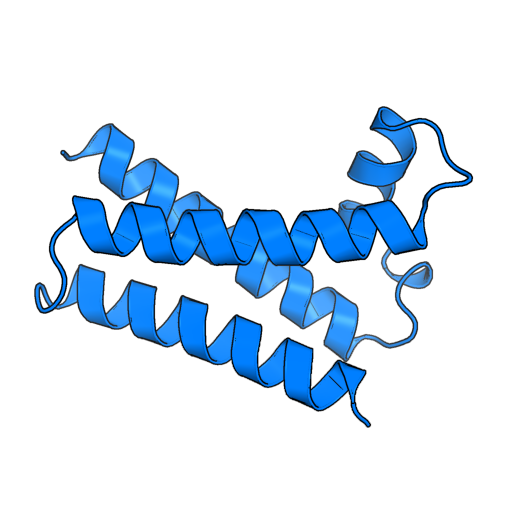O 1
ATOM 681 N N . VAL A 1 92 ? 11.657 4.637 -5.361 1.00 77.44 92 VAL A N 1
ATOM 682 C CA . VAL A 1 92 ? 11.723 5.859 -6.166 1.00 77.44 92 VAL A CA 1
ATOM 683 C C . VAL A 1 92 ? 12.584 6.895 -5.452 1.00 77.44 92 VAL A C 1
ATOM 685 O O . VAL A 1 92 ? 13.548 7.344 -6.039 1.00 77.44 92 VAL A O 1
ATOM 688 N N . LEU A 1 93 ? 12.341 7.199 -4.174 1.00 75.69 93 LEU A N 1
ATOM 689 C CA . LEU A 1 93 ? 13.129 8.205 -3.444 1.00 75.69 93 LEU A CA 1
ATOM 690 C C . LEU A 1 93 ? 14.608 7.830 -3.233 1.00 75.69 93 LEU A C 1
ATOM 692 O O . LEU A 1 93 ? 15.424 8.719 -3.008 1.00 75.69 93 LEU A O 1
ATOM 696 N N . THR A 1 94 ? 14.951 6.539 -3.250 1.00 78.00 94 THR A N 1
ATOM 697 C CA . THR A 1 94 ? 16.331 6.062 -3.040 1.00 78.00 94 THR A CA 1
ATOM 698 C C . THR A 1 94 ? 17.123 5.991 -4.343 1.00 78.00 94 THR A C 1
ATOM 700 O O . THR A 1 94 ? 18.333 6.205 -4.331 1.00 78.00 94 THR A O 1
ATOM 703 N N . PHE A 1 95 ? 16.459 5.656 -5.452 1.00 69.75 95 PHE A N 1
ATOM 704 C CA . PHE A 1 95 ? 17.101 5.352 -6.733 1.00 69.75 95 PHE A CA 1
ATOM 705 C C . PHE A 1 95 ? 16.763 6.350 -7.857 1.00 69.75 95 PHE A C 1
ATOM 707 O O . PHE A 1 95 ? 17.221 6.144 -8.981 1.00 69.75 95 PHE A O 1
ATOM 714 N N . SER A 1 96 ? 15.978 7.403 -7.585 1.00 56.66 96 SER A N 1
ATOM 715 C CA . SER A 1 96 ? 15.724 8.524 -8.512 1.00 56.66 96 SER A CA 1
ATOM 716 C C . SER A 1 96 ? 16.759 9.632 -8.410 1.00 56.66 96 SER A C 1
ATOM 718 O O . SER A 1 96 ? 17.042 10.031 -7.257 1.00 56.66 96 SER A O 1
#

pLDDT: mean 72.7, std 7.37, range [50.06, 85.44]

Radius of gyration: 13.92 Å; chains: 1; bounding box: 37×21×37 Å